Protein AF-A0A3C0MDD9-F1 (afdb_monomer_lite)

Radius of gyration: 14.21 Å; chains: 1; bounding box: 35×17×34 Å

pLDDT: mean 91.93, std 11.36, range [51.69, 98.38]

Structure (mmCIF, N/CA/C/O backbone):
data_AF-A0A3C0MDD9-F1
#
_entry.id   AF-A0A3C0MDD9-F1
#
loop_
_atom_site.group_PDB
_atom_site.id
_atom_site.type_symbol
_atom_site.label_atom_id
_atom_site.label_alt_id
_atom_site.label_comp_id
_atom_site.label_asym_id
_atom_site.label_entity_id
_atom_site.label_seq_id
_atom_site.pdbx_PDB_ins_code
_atom_site.Cartn_x
_atom_site.Cartn_y
_atom_site.Cartn_z
_atom_site.occupancy
_atom_site.B_iso_or_equiv
_atom_site.auth_seq_id
_atom_site.auth_comp_id
_atom_site.auth_asym_id
_atom_site.auth_atom_id
_atom_site.pdbx_PDB_model_num
ATOM 1 N N . GLY A 1 1 ? 0.499 -4.897 7.732 1.00 92.88 1 GLY A N 1
ATOM 2 C CA . GLY A 1 1 ? 0.711 -4.047 6.547 1.00 92.88 1 GLY A CA 1
ATOM 3 C C . GLY A 1 1 ? 0.618 -4.886 5.292 1.00 92.88 1 GLY A C 1
ATOM 4 O O . GLY A 1 1 ? 0.264 -6.056 5.385 1.00 92.88 1 GLY A O 1
ATOM 5 N N . PHE A 1 2 ? 0.943 -4.293 4.152 1.00 97.31 2 PHE A N 1
ATOM 6 C CA . PHE A 1 2 ? 1.047 -4.948 2.849 1.00 97.31 2 PHE A CA 1
ATOM 7 C C . PHE A 1 2 ? 2.161 -4.264 2.046 1.00 97.31 2 PHE A C 1
ATOM 9 O O . PHE A 1 2 ? 2.638 -3.198 2.441 1.00 97.31 2 PHE A O 1
ATOM 16 N N . THR A 1 3 ? 2.577 -4.876 0.941 1.00 97.06 3 THR A N 1
ATOM 17 C CA . THR A 1 3 ? 3.649 -4.364 0.082 1.00 97.06 3 THR A CA 1
ATOM 18 C C . THR A 1 3 ? 3.146 -4.276 -1.347 1.00 97.06 3 THR A C 1
ATOM 20 O O . THR A 1 3 ? 2.594 -5.242 -1.866 1.00 97.06 3 THR A O 1
ATOM 23 N N . ILE A 1 4 ? 3.353 -3.122 -1.976 1.00 97.38 4 ILE A N 1
ATOM 24 C CA . ILE A 1 4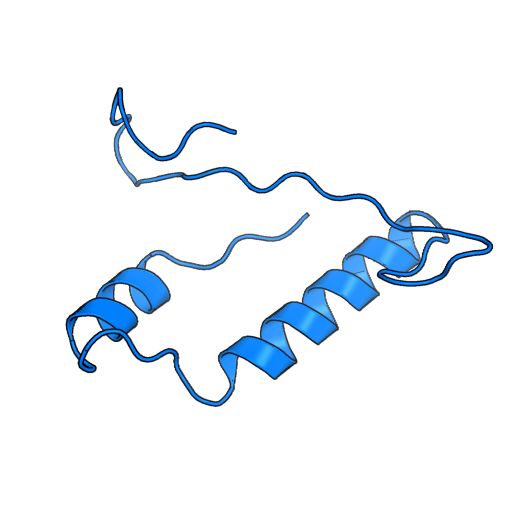 ? 3.171 -2.955 -3.418 1.00 97.38 4 ILE A CA 1
ATOM 25 C C . ILE A 1 4 ? 4.459 -3.445 -4.084 1.00 97.38 4 ILE A C 1
ATOM 27 O O . ILE A 1 4 ? 5.551 -3.026 -3.696 1.00 97.38 4 ILE A O 1
ATOM 31 N N . THR A 1 5 ? 4.347 -4.375 -5.031 1.00 96.25 5 THR A N 1
ATOM 32 C CA . THR A 1 5 ? 5.517 -5.004 -5.657 1.00 96.25 5 THR A CA 1
ATOM 33 C C . THR A 1 5 ? 6.304 -4.005 -6.505 1.00 96.25 5 THR A C 1
ATOM 35 O O . THR A 1 5 ? 5.786 -2.986 -6.970 1.00 96.25 5 THR A O 1
ATOM 38 N N . THR A 1 6 ? 7.577 -4.313 -6.762 1.00 95.25 6 THR A N 1
ATOM 39 C CA . THR A 1 6 ? 8.425 -3.501 -7.648 1.00 95.25 6 THR A CA 1
ATOM 40 C C . THR A 1 6 ? 7.906 -3.453 -9.086 1.00 95.25 6 THR A C 1
ATOM 42 O O . THR A 1 6 ? 8.208 -2.506 -9.803 1.00 95.25 6 THR A O 1
ATOM 45 N N . GLU A 1 7 ? 7.096 -4.428 -9.503 1.00 96.25 7 GLU A N 1
ATOM 46 C CA . GLU A 1 7 ? 6.486 -4.478 -10.837 1.00 96.25 7 GLU A CA 1
ATOM 47 C C . GLU A 1 7 ? 5.542 -3.300 -11.078 1.00 96.25 7 GLU A C 1
ATOM 49 O O . GLU A 1 7 ? 5.512 -2.764 -12.180 1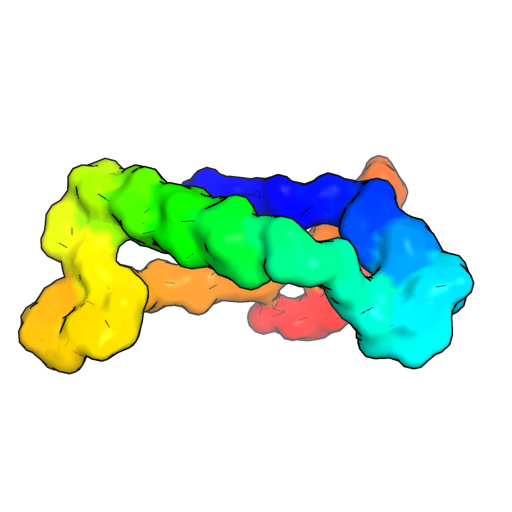.00 96.25 7 GLU A O 1
ATOM 54 N N . VAL A 1 8 ? 4.839 -2.823 -10.046 1.00 96.94 8 VAL A N 1
ATOM 55 C CA . VAL A 1 8 ? 3.997 -1.621 -10.147 1.00 96.94 8 VAL A CA 1
ATOM 56 C C . VAL A 1 8 ? 4.851 -0.376 -10.393 1.00 96.94 8 VAL A C 1
ATOM 58 O O . VAL A 1 8 ? 4.461 0.498 -11.163 1.00 96.94 8 VAL A O 1
ATOM 61 N N . CYS A 1 9 ? 6.044 -0.305 -9.794 1.00 94.94 9 CYS A N 1
ATOM 62 C CA . CYS A 1 9 ? 7.002 0.766 -10.070 1.00 94.94 9 CYS A CA 1
ATOM 63 C C . CYS A 1 9 ? 7.501 0.694 -11.522 1.00 94.94 9 CYS A C 1
ATOM 65 O O . CYS A 1 9 ? 7.491 1.698 -12.233 1.00 94.94 9 CYS A O 1
ATOM 67 N N . THR A 1 10 ? 7.855 -0.502 -12.005 1.00 96.19 10 THR A N 1
ATOM 68 C CA . THR A 1 10 ? 8.212 -0.723 -13.415 1.00 96.19 10 THR A CA 1
ATOM 69 C C . THR A 1 10 ? 7.074 -0.326 -14.358 1.00 96.19 10 THR A C 1
ATOM 71 O O . THR A 1 10 ? 7.312 0.408 -15.317 1.00 96.19 10 THR A O 1
ATOM 74 N N . TYR A 1 11 ? 5.840 -0.745 -14.065 1.00 97.62 11 TYR A N 1
ATOM 75 C CA . TYR A 1 11 ? 4.649 -0.385 -14.832 1.00 97.62 11 TYR A CA 1
ATOM 76 C C . TYR A 1 11 ? 4.478 1.130 -14.890 1.00 97.62 11 TYR A C 1
ATOM 78 O O . TYR A 1 11 ? 4.313 1.678 -15.975 1.00 97.62 11 TYR A O 1
ATOM 86 N N . PHE A 1 12 ? 4.575 1.810 -13.747 1.00 97.31 12 PHE A N 1
ATOM 87 C CA . PHE A 1 12 ? 4.404 3.254 -13.648 1.00 97.31 12 PHE A CA 1
ATOM 88 C C . PHE A 1 12 ? 5.345 4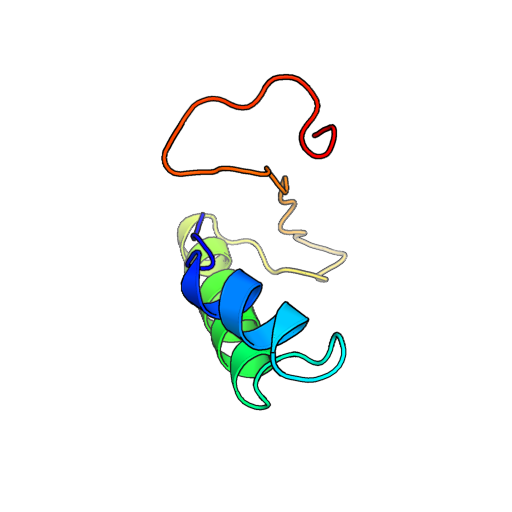.013 -14.586 1.00 97.31 12 PHE A C 1
ATOM 90 O O . PHE A 1 12 ? 4.906 4.887 -15.333 1.00 97.31 12 PHE A O 1
ATOM 97 N N . TYR A 1 13 ? 6.628 3.650 -14.613 1.00 96.88 13 TYR A N 1
ATOM 98 C CA . TYR A 1 13 ? 7.583 4.267 -15.535 1.00 96.88 13 TYR A CA 1
ATOM 99 C C . TYR A 1 13 ? 7.335 3.890 -17.001 1.00 96.88 13 TYR A C 1
ATOM 101 O O . TYR A 1 13 ? 7.498 4.743 -17.872 1.00 96.88 13 TYR A O 1
ATOM 109 N N . ALA A 1 14 ? 6.898 2.659 -17.278 1.00 97.75 14 ALA A N 1
ATOM 110 C CA . ALA A 1 14 ? 6.562 2.212 -18.629 1.00 97.75 14 ALA A CA 1
ATOM 111 C C . ALA A 1 14 ? 5.269 2.847 -19.187 1.00 97.75 14 ALA A C 1
ATOM 113 O O . ALA A 1 14 ? 5.138 2.982 -20.399 1.00 97.75 14 ALA A O 1
ATOM 114 N N . HIS A 1 15 ? 4.343 3.280 -18.324 1.00 97.56 15 HIS A N 1
ATOM 115 C CA . HIS A 1 15 ? 3.015 3.788 -18.698 1.00 97.56 15 HIS A CA 1
ATOM 116 C C . HIS A 1 15 ? 2.863 5.284 -18.411 1.00 97.56 15 HIS A C 1
ATOM 118 O O . HIS A 1 15 ? 1.862 5.730 -17.861 1.00 97.56 15 HIS A O 1
ATOM 124 N N . HIS A 1 16 ? 3.869 6.090 -18.761 1.00 97.25 16 HIS A N 1
ATOM 125 C CA . HIS A 1 16 ? 3.811 7.555 -18.637 1.00 97.25 16 HIS A CA 1
ATOM 126 C C . HIS A 1 16 ? 3.460 8.065 -17.229 1.00 97.25 16 HIS A C 1
ATOM 128 O O . HIS A 1 16 ? 2.801 9.097 -17.094 1.00 97.25 16 HIS A O 1
ATOM 134 N N . ARG A 1 17 ? 3.939 7.383 -16.180 1.00 95.62 17 ARG A N 1
ATOM 135 C CA . ARG A 1 17 ? 3.641 7.699 -14.774 1.00 95.62 17 ARG A CA 1
ATOM 136 C C . ARG A 1 17 ? 2.159 7.518 -14.429 1.00 95.62 17 ARG A C 1
ATOM 138 O O . ARG A 1 17 ? 1.598 8.295 -13.660 1.00 95.62 17 ARG A O 1
ATOM 145 N N . GLN A 1 18 ? 1.537 6.490 -15.000 1.00 97.56 18 GLN A N 1
ATOM 146 C CA . GLN A 1 18 ? 0.184 6.047 -14.669 1.00 97.56 18 GLN A CA 1
ATOM 147 C C . GLN A 1 18 ? 0.232 4.699 -13.954 1.00 97.56 18 GLN A C 1
ATOM 149 O O . GLN A 1 18 ? 1.113 3.875 -14.200 1.00 97.56 18 GLN A O 1
ATOM 154 N N . TYR A 1 19 ? -0.712 4.480 -13.047 1.00 97.75 19 TYR A N 1
ATOM 155 C CA . TYR A 1 19 ? -0.840 3.216 -12.331 1.00 97.75 19 TYR A CA 1
ATOM 156 C C . TYR A 1 19 ? -1.710 2.225 -13.115 1.00 97.75 19 TYR A C 1
ATOM 158 O O . TYR A 1 19 ? -2.529 2.665 -13.920 1.00 97.75 19 TYR A O 1
ATOM 166 N N . PRO A 1 20 ? -1.569 0.908 -12.877 1.00 97.44 20 PRO A N 1
ATOM 167 C CA . PRO A 1 20 ? -2.552 -0.069 -13.336 1.00 97.44 20 PRO A CA 1
ATOM 168 C C . PRO A 1 20 ? -3.951 0.274 -12.806 1.00 97.44 20 PRO A C 1
ATOM 170 O O . PRO A 1 20 ? -4.085 0.670 -11.644 1.00 97.44 20 PRO A O 1
ATOM 173 N N . ASP A 1 21 ? -4.983 0.093 -13.631 1.00 97.12 21 ASP A N 1
ATOM 174 C CA . ASP A 1 21 ? -6.366 0.471 -13.292 1.00 97.12 21 ASP A CA 1
ATOM 175 C C . ASP A 1 21 ? -6.905 -0.264 -12.052 1.00 97.12 21 ASP A C 1
ATOM 177 O O . ASP A 1 21 ? -7.727 0.260 -11.298 1.00 97.12 21 ASP A O 1
ATOM 181 N N . ASP A 1 22 ? -6.416 -1.477 -11.803 1.00 96.88 22 ASP A N 1
ATOM 182 C CA . ASP A 1 22 ? -6.832 -2.336 -10.699 1.00 96.88 22 ASP A CA 1
ATOM 183 C C . ASP A 1 22 ? -6.068 -2.078 -9.389 1.00 96.88 22 ASP A C 1
ATOM 185 O O . ASP A 1 22 ? -6.522 -2.504 -8.322 1.00 96.88 22 ASP A O 1
ATOM 189 N N . LEU A 1 23 ? -4.954 -1.333 -9.426 1.00 98.06 23 LEU A N 1
ATOM 190 C CA . LEU A 1 23 ? -4.101 -1.090 -8.257 1.00 98.06 23 LEU A CA 1
ATOM 191 C C . LEU A 1 23 ? -4.893 -0.484 -7.095 1.00 98.06 23 LEU A C 1
ATOM 193 O O . LEU A 1 23 ? -4.701 -0.867 -5.940 1.00 98.06 23 LEU A O 1
ATOM 197 N N . LYS A 1 24 ? -5.808 0.444 -7.390 1.00 97.56 24 LYS A N 1
ATOM 198 C CA . LYS A 1 24 ? -6.632 1.100 -6.369 1.00 97.56 24 LYS A CA 1
ATOM 199 C C . LYS A 1 24 ? -7.482 0.089 -5.596 1.00 97.56 24 LYS A C 1
ATOM 201 O O . LYS A 1 24 ? -7.465 0.101 -4.367 1.00 97.56 24 LYS A O 1
ATOM 206 N N . ALA A 1 25 ? -8.174 -0.802 -6.304 1.00 98.19 25 ALA A N 1
ATOM 207 C CA . ALA A 1 25 ? -9.019 -1.819 -5.684 1.00 98.19 25 ALA A CA 1
ATOM 208 C C . ALA A 1 25 ? -8.191 -2.795 -4.829 1.00 98.19 25 ALA A C 1
ATOM 210 O O . ALA A 1 25 ? -8.601 -3.158 -3.726 1.00 98.19 25 ALA A O 1
ATOM 211 N N . GLN A 1 26 ? -6.993 -3.165 -5.292 1.00 98.31 26 GLN A N 1
ATOM 212 C CA . GLN A 1 26 ? -6.076 -4.011 -4.524 1.00 98.31 26 GLN A CA 1
ATOM 213 C C . GLN A 1 26 ? -5.598 -3.326 -3.231 1.00 98.31 26 GLN A C 1
ATOM 215 O O . GLN A 1 26 ? -5.576 -3.953 -2.169 1.00 98.31 26 GLN A O 1
ATOM 220 N N . VAL A 1 27 ? -5.257 -2.033 -3.290 1.00 98.25 27 VAL A N 1
ATOM 221 C CA . VAL A 1 27 ? -4.850 -1.244 -2.114 1.00 98.25 27 VAL A CA 1
ATOM 222 C C . VAL A 1 27 ? -6.000 -1.104 -1.114 1.00 98.25 27 VAL A C 1
ATOM 224 O O . VAL A 1 27 ? -5.788 -1.290 0.084 1.00 98.25 27 VAL A O 1
ATOM 227 N N . GLU A 1 28 ? -7.221 -0.829 -1.577 1.00 98.00 28 GLU A N 1
ATOM 228 C CA . GLU A 1 28 ? -8.411 -0.741 -0.719 1.00 98.00 28 GLU A CA 1
ATOM 229 C C . GLU A 1 28 ? -8.709 -2.073 -0.015 1.00 98.00 28 GLU A C 1
ATOM 231 O O . GLU A 1 28 ? -8.939 -2.093 1.198 1.00 98.00 28 GLU A O 1
ATOM 236 N N . ALA A 1 29 ? -8.620 -3.195 -0.737 1.00 98.31 29 ALA A N 1
ATOM 237 C CA . ALA A 1 29 ? -8.777 -4.528 -0.160 1.00 98.31 29 ALA A CA 1
ATOM 238 C C . ALA A 1 29 ? -7.700 -4.826 0.899 1.00 98.31 29 ALA A C 1
ATOM 240 O O . ALA A 1 29 ? -8.002 -5.344 1.977 1.00 98.31 29 ALA A O 1
ATOM 241 N N . ALA A 1 30 ? -6.447 -4.448 0.636 1.00 98.19 30 ALA A N 1
ATOM 242 C CA . ALA A 1 30 ? -5.354 -4.634 1.581 1.00 98.19 30 ALA A CA 1
ATOM 243 C C . ALA A 1 30 ? -5.506 -3.754 2.836 1.00 98.19 30 ALA A C 1
ATOM 245 O O . ALA A 1 30 ? -5.254 -4.224 3.949 1.00 98.19 30 ALA A O 1
ATOM 246 N N . LEU A 1 31 ? -5.958 -2.504 2.690 1.00 98.38 31 LEU A N 1
ATOM 247 C CA . LEU A 1 31 ? -6.271 -1.614 3.813 1.00 98.38 31 LEU A CA 1
ATOM 248 C C . LEU A 1 31 ? -7.414 -2.167 4.669 1.00 98.38 31 LEU A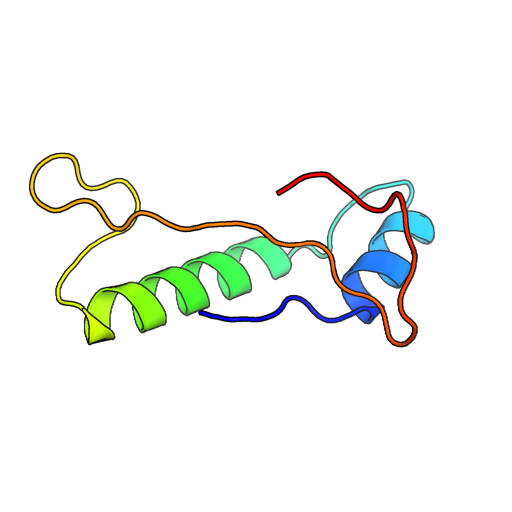 C 1
ATOM 250 O O . LEU A 1 31 ? -7.305 -2.155 5.895 1.00 98.38 31 LEU A O 1
ATOM 254 N N . ALA A 1 32 ? -8.470 -2.696 4.047 1.00 97.81 32 ALA A N 1
ATOM 255 C CA . ALA A 1 32 ? -9.570 -3.342 4.758 1.00 97.81 32 ALA A CA 1
ATOM 256 C C . ALA A 1 32 ? -9.086 -4.567 5.551 1.00 97.81 32 ALA A C 1
ATOM 258 O O . ALA A 1 32 ? -9.390 -4.690 6.736 1.00 97.81 32 ALA A O 1
ATOM 259 N N . HIS A 1 33 ? -8.265 -5.423 4.936 1.00 97.94 33 HIS A N 1
ATOM 260 C CA . HIS A 1 33 ? -7.676 -6.595 5.594 1.00 97.94 33 HIS A CA 1
ATOM 261 C C . HIS A 1 33 ? -6.782 -6.225 6.783 1.00 97.94 33 HIS A C 1
ATOM 263 O O . HIS A 1 33 ? -6.830 -6.862 7.835 1.00 97.94 33 HIS A O 1
ATOM 269 N N . VAL A 1 34 ? -5.962 -5.177 6.649 1.00 97.75 34 VAL A N 1
ATOM 270 C CA . VAL A 1 34 ? -5.147 -4.668 7.764 1.00 97.75 34 VAL A CA 1
ATOM 271 C C . VAL A 1 34 ? -6.035 -4.096 8.866 1.00 97.75 34 VAL A C 1
ATOM 273 O O . VAL A 1 34 ? -5.794 -4.399 10.031 1.00 97.75 34 VAL A O 1
ATOM 276 N N . GLY A 1 35 ? -7.054 -3.315 8.507 1.00 97.69 35 GLY A N 1
ATOM 277 C CA . GLY A 1 35 ? -7.992 -2.715 9.453 1.00 97.69 35 GLY A CA 1
ATOM 278 C C . GLY A 1 35 ? -8.743 -3.745 10.293 1.00 97.69 35 GLY A C 1
ATOM 279 O O . GLY A 1 35 ? -8.784 -3.619 11.514 1.00 97.69 35 GLY A O 1
ATOM 280 N N . GLN A 1 36 ? -9.232 -4.817 9.662 1.00 97.25 36 GLN A N 1
ATOM 281 C CA . GLN A 1 36 ? -9.912 -5.928 10.341 1.00 97.25 36 GLN A CA 1
ATOM 282 C C . GLN A 1 36 ? -9.045 -6.603 11.409 1.00 97.25 36 GLN A C 1
ATOM 284 O O . GLN A 1 36 ? -9.562 -7.051 12.422 1.00 97.25 36 GLN A O 1
ATOM 289 N N . ARG A 1 37 ? -7.723 -6.670 11.218 1.00 97.06 37 ARG A N 1
ATOM 290 C CA . ARG A 1 37 ? -6.817 -7.294 12.198 1.00 97.06 37 ARG A CA 1
ATOM 291 C C . ARG A 1 37 ? -6.594 -6.467 13.460 1.00 97.06 37 ARG A C 1
ATOM 293 O O . ARG A 1 37 ? -6.046 -6.994 14.422 1.00 97.06 37 ARG A O 1
ATOM 300 N N . VAL A 1 38 ? -6.930 -5.182 13.428 1.00 96.12 38 VAL A N 1
ATOM 301 C CA . VAL A 1 38 ? -6.701 -4.245 14.538 1.00 96.12 38 VAL A CA 1
ATOM 302 C C . VAL A 1 38 ? -7.981 -3.531 14.971 1.00 96.12 38 VAL A C 1
ATOM 304 O O . VAL A 1 38 ? -7.903 -2.561 15.719 1.00 96.12 38 VAL A O 1
ATOM 307 N N . ASP A 1 39 ? -9.139 -3.978 14.478 1.00 96.88 39 ASP A N 1
ATOM 308 C CA . ASP A 1 39 ? -10.459 -3.388 14.728 1.00 96.88 39 ASP A CA 1
ATOM 309 C C . ASP A 1 39 ? -10.531 -1.873 14.441 1.00 96.88 39 ASP A C 1
ATOM 311 O O . ASP A 1 39 ? -11.197 -1.104 15.140 1.00 96.88 39 ASP A O 1
ATOM 315 N N . ARG A 1 40 ? -9.833 -1.422 13.387 1.00 97.50 40 ARG A N 1
ATOM 316 C CA . ARG A 1 40 ? -9.824 -0.025 12.909 1.00 97.50 40 ARG A CA 1
ATOM 317 C C . ARG A 1 40 ? -10.198 0.059 11.434 1.00 97.50 40 ARG A C 1
ATOM 319 O O . ARG A 1 40 ? -10.006 -0.894 10.681 1.00 97.50 40 ARG A O 1
ATOM 326 N N . ARG A 1 41 ? -10.653 1.229 10.980 1.00 97.38 41 ARG A N 1
ATOM 327 C CA . ARG A 1 41 ? -10.978 1.473 9.567 1.00 97.38 41 ARG A CA 1
ATOM 328 C C . ARG A 1 41 ? -10.221 2.678 9.017 1.00 97.38 41 ARG A C 1
ATOM 330 O O . ARG A 1 41 ? -10.133 3.729 9.646 1.00 97.38 41 ARG A O 1
ATOM 337 N N . PHE A 1 42 ? -9.665 2.528 7.815 1.00 97.06 42 PHE A N 1
ATOM 338 C CA . PHE A 1 42 ? -8.999 3.634 7.131 1.00 97.06 42 PHE A CA 1
ATOM 339 C C . PHE A 1 42 ? -10.025 4.707 6.747 1.00 97.06 42 PHE A C 1
ATOM 341 O O . PHE A 1 42 ? -11.044 4.392 6.133 1.00 97.06 42 PHE A O 1
ATOM 348 N N . GLY A 1 43 ? -9.766 5.955 7.143 1.00 95.31 43 GLY A N 1
ATOM 349 C CA . GLY A 1 43 ? -10.673 7.086 6.922 1.00 95.31 43 GLY A CA 1
ATOM 350 C C . GLY A 1 43 ? -11.860 7.189 7.891 1.00 95.31 43 GLY A C 1
ATOM 351 O O . GLY A 1 43 ? -12.688 8.076 7.713 1.00 95.31 43 GLY A O 1
ATOM 352 N N . ASP A 1 44 ? -11.963 6.324 8.905 1.00 96.75 44 ASP A N 1
ATOM 353 C CA . ASP A 1 44 ? -12.998 6.438 9.942 1.00 96.75 44 ASP A CA 1
ATOM 354 C C . ASP A 1 44 ? -12.571 7.442 11.033 1.00 96.75 44 ASP A C 1
ATOM 356 O O . ASP A 1 44 ? -11.555 7.212 11.692 1.00 96.75 44 ASP A O 1
ATOM 360 N N . PRO A 1 45 ? -13.315 8.542 11.259 1.00 95.94 45 PRO A N 1
ATOM 361 C CA . PRO A 1 45 ? -12.967 9.532 12.277 1.00 95.94 45 PRO A CA 1
ATOM 362 C C . PRO A 1 45 ? -13.185 9.045 13.718 1.00 95.94 45 PRO A C 1
ATOM 364 O O . PRO A 1 45 ? -12.569 9.592 14.631 1.00 95.94 45 PRO A O 1
ATOM 367 N N . ALA A 1 46 ? -14.041 8.044 13.949 1.00 96.75 46 ALA A N 1
ATOM 368 C CA . ALA A 1 46 ? -14.316 7.512 15.284 1.00 96.75 46 ALA A CA 1
ATOM 369 C C . ALA A 1 46 ? -13.304 6.430 15.694 1.00 96.75 46 ALA A C 1
ATOM 371 O O . ALA A 1 46 ? -12.936 6.329 16.866 1.00 96.75 46 ALA A O 1
ATOM 372 N N . SER A 1 47 ? -12.838 5.626 14.733 1.00 94.94 47 SER A N 1
ATOM 373 C CA . SER A 1 47 ? -11.879 4.539 14.964 1.00 94.94 47 SER A CA 1
ATOM 374 C C . SER A 1 47 ? -10.833 4.446 13.838 1.00 94.94 47 SER A C 1
ATOM 376 O O . SER A 1 47 ? -10.837 3.492 13.048 1.00 94.94 47 SER A O 1
ATOM 378 N N . PRO A 1 48 ? -9.917 5.431 13.743 1.00 97.19 48 PRO A N 1
ATOM 379 C CA . PRO A 1 48 ? -9.033 5.563 12.592 1.00 97.19 48 PRO A CA 1
ATOM 380 C C . PRO A 1 48 ? -7.969 4.466 12.539 1.00 97.19 48 PRO A C 1
ATOM 382 O O . 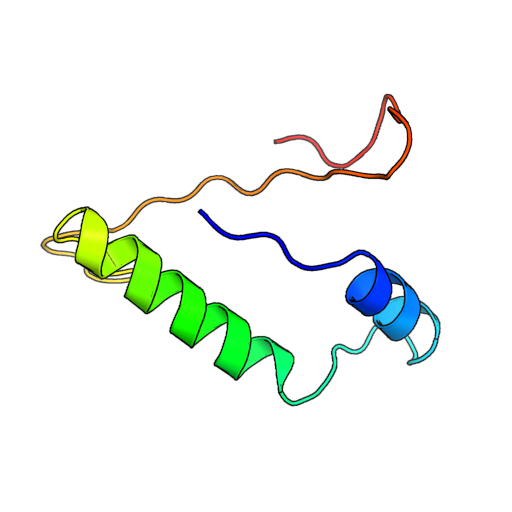PRO A 1 48 ? -7.272 4.191 13.518 1.00 97.19 48 PRO A O 1
ATOM 385 N N . LEU A 1 49 ? -7.785 3.884 11.353 1.00 97.81 49 LEU A N 1
ATOM 386 C CA . LEU A 1 49 ? -6.579 3.134 11.007 1.00 97.81 49 LEU A CA 1
ATOM 387 C C . LEU A 1 49 ? -5.514 4.112 10.501 1.00 97.81 49 LEU A C 1
ATOM 389 O O . LEU A 1 49 ? -5.665 4.689 9.425 1.00 97.81 49 LEU A O 1
ATOM 393 N N . LEU A 1 50 ? -4.425 4.263 11.252 1.00 97.31 50 LEU A N 1
ATOM 394 C CA . LEU A 1 50 ? -3.246 5.018 10.828 1.00 97.31 50 LEU A CA 1
ATOM 395 C C . LEU A 1 50 ? -2.217 4.074 10.202 1.00 97.31 50 LEU A C 1
ATOM 397 O O . LEU A 1 50 ? -2.037 2.943 10.656 1.00 97.31 50 LEU A O 1
ATOM 401 N N . VAL A 1 51 ? -1.530 4.538 9.160 1.00 96.75 51 VAL A N 1
ATOM 402 C CA . VAL A 1 51 ? -0.525 3.756 8.430 1.00 96.75 51 VAL A CA 1
ATOM 403 C C . VAL A 1 51 ? 0.740 4.580 8.218 1.00 96.75 51 VAL A C 1
ATOM 405 O O . VAL A 1 51 ? 0.681 5.803 8.136 1.00 96.75 51 VAL A O 1
ATOM 408 N N . SER A 1 52 ? 1.880 3.899 8.110 1.00 96.44 52 SER A N 1
ATOM 409 C CA . SER A 1 52 ? 3.124 4.488 7.607 1.00 96.44 52 SER A CA 1
ATOM 410 C C . SER A 1 52 ? 3.419 3.921 6.223 1.00 96.44 52 SER A C 1
ATOM 412 O O . SER A 1 52 ? 3.147 2.746 5.960 1.00 96.44 52 SER A O 1
ATOM 414 N N . VAL A 1 53 ? 3.961 4.754 5.338 1.00 95.44 53 VAL A 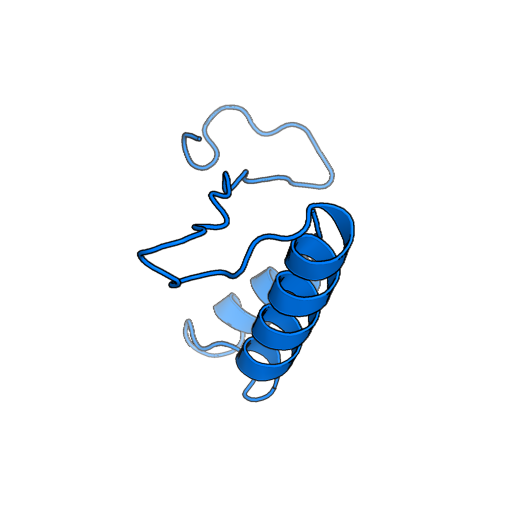N 1
ATOM 415 C CA . VAL A 1 53 ? 4.381 4.360 3.991 1.00 95.44 53 VAL A CA 1
ATOM 416 C C . VAL A 1 53 ? 5.899 4.356 3.971 1.00 95.44 53 VAL A C 1
ATOM 418 O O . VAL A 1 53 ? 6.522 5.322 4.396 1.00 95.44 53 VAL A O 1
ATOM 421 N N . ARG A 1 54 ? 6.500 3.251 3.525 1.00 93.06 54 ARG A N 1
ATOM 422 C CA . ARG A 1 54 ? 7.957 3.109 3.464 1.00 93.06 54 ARG A CA 1
ATOM 423 C C . ARG A 1 54 ? 8.396 2.687 2.077 1.00 93.06 54 ARG A C 1
ATOM 425 O O . ARG A 1 54 ? 7.832 1.747 1.519 1.00 93.06 54 ARG A O 1
ATOM 432 N N . SER A 1 55 ? 9.402 3.372 1.539 1.00 89.56 55 SER A N 1
ATOM 433 C CA . SER A 1 55 ? 10.052 2.947 0.305 1.00 89.56 55 SER A CA 1
ATOM 434 C C . SER A 1 55 ? 10.934 1.722 0.564 1.00 89.56 55 SER A C 1
ATOM 436 O O . SER A 1 55 ? 11.437 1.504 1.667 1.00 89.56 55 SER A O 1
ATOM 438 N N . GLY A 1 56 ? 11.088 0.879 -0.452 1.00 86.12 56 GLY A N 1
ATOM 439 C CA . GLY A 1 56 ? 11.871 -0.347 -0.362 1.00 86.12 56 GLY A CA 1
ATOM 440 C C . GLY A 1 56 ? 12.254 -0.840 -1.748 1.00 86.12 56 GLY A C 1
ATOM 441 O O . GLY A 1 56 ? 11.459 -0.772 -2.682 1.00 86.12 56 GLY A O 1
ATOM 442 N N . ALA A 1 57 ? 13.492 -1.300 -1.890 1.00 82.88 57 ALA A N 1
ATOM 443 C CA . ALA A 1 57 ? 14.018 -1.877 -3.118 1.00 82.88 57 ALA A CA 1
ATOM 444 C C . ALA A 1 57 ? 14.745 -3.183 -2.796 1.00 82.88 57 ALA A C 1
ATOM 446 O O . ALA A 1 57 ? 15.058 -3.463 -1.640 1.00 82.88 57 ALA A O 1
ATOM 447 N N . ARG A 1 58 ? 15.031 -3.985 -3.828 1.00 80.88 58 ARG A N 1
ATOM 448 C CA . ARG A 1 58 ? 15.771 -5.249 -3.669 1.00 80.88 58 ARG A CA 1
ATOM 449 C C . ARG A 1 58 ? 17.133 -5.046 -2.993 1.00 80.88 58 ARG A C 1
ATOM 451 O O . ARG A 1 58 ? 17.583 -5.924 -2.265 1.00 80.88 58 ARG A O 1
ATOM 458 N N . ALA A 1 59 ? 17.782 -3.916 -3.259 1.00 76.94 59 ALA A N 1
ATOM 459 C CA . ALA A 1 59 ? 19.021 -3.506 -2.615 1.00 76.94 59 ALA A CA 1
ATOM 460 C C . ALA A 1 59 ? 18.781 -2.247 -1.774 1.00 76.94 59 ALA A C 1
ATOM 462 O O . ALA A 1 59 ? 17.953 -1.409 -2.135 1.00 76.94 59 ALA A O 1
ATOM 463 N N . SER A 1 60 ? 19.526 -2.106 -0.674 1.00 70.31 60 SER A N 1
ATOM 464 C CA . SER A 1 60 ? 19.500 -0.896 0.147 1.00 70.31 60 SER A CA 1
ATOM 465 C C . SER A 1 60 ? 19.946 0.304 -0.682 1.00 70.31 60 SER A C 1
ATOM 467 O O . SER A 1 60 ? 21.068 0.336 -1.182 1.00 70.31 60 SER A O 1
ATOM 469 N N . MET A 1 61 ? 19.067 1.291 -0.811 1.00 66.06 61 MET A N 1
ATOM 470 C CA . MET A 1 61 ? 19.340 2.541 -1.511 1.00 66.06 61 MET A CA 1
ATOM 471 C C . MET A 1 61 ? 19.215 3.704 -0.518 1.00 66.06 61 MET A C 1
ATOM 473 O O . MET A 1 61 ? 18.094 4.125 -0.222 1.00 66.06 61 MET A O 1
ATOM 477 N N . PRO A 1 62 ? 20.336 4.211 0.032 1.00 66.06 62 PRO A N 1
ATOM 478 C CA . PRO A 1 62 ? 20.333 5.447 0.810 1.00 66.06 62 PRO A CA 1
ATOM 479 C C . PRO A 1 62 ? 19.814 6.602 -0.061 1.00 66.06 62 PRO A C 1
ATOM 481 O O . PRO A 1 62 ? 20.306 6.791 -1.171 1.00 66.06 62 PRO A O 1
ATOM 484 N N . GLY A 1 63 ? 18.819 7.353 0.421 1.00 65.00 63 GLY A N 1
ATOM 485 C CA . GLY A 1 63 ? 18.208 8.471 -0.315 1.00 65.00 63 GLY A CA 1
ATOM 486 C C . GLY A 1 63 ? 16.918 8.146 -1.080 1.00 65.00 63 GLY A C 1
ATOM 487 O O . GLY A 1 63 ? 16.435 8.987 -1.834 1.00 65.00 63 GLY A O 1
ATOM 488 N N . MET A 1 64 ? 16.338 6.953 -0.906 1.00 66.00 64 MET A N 1
ATOM 489 C CA . MET A 1 64 ? 14.932 6.745 -1.274 1.00 66.00 64 MET A CA 1
ATOM 490 C C . MET A 1 64 ? 13.987 7.467 -0.310 1.00 66.00 64 MET A C 1
ATOM 492 O O . MET A 1 64 ? 14.373 7.737 0.820 1.00 66.00 64 MET A O 1
ATOM 496 N N . MET A 1 65 ? 12.768 7.754 -0.793 1.00 67.81 65 MET A N 1
ATOM 497 C CA . MET A 1 65 ? 11.702 8.515 -0.121 1.00 67.81 65 MET A CA 1
ATOM 498 C C . MET A 1 65 ? 11.758 8.427 1.408 1.00 67.81 65 MET A C 1
ATOM 500 O O . MET A 1 65 ? 11.643 7.323 1.954 1.00 67.81 65 MET A O 1
ATOM 504 N N . ASP A 1 66 ? 11.889 9.593 2.047 1.00 55.28 66 ASP A N 1
ATOM 505 C CA . ASP A 1 66 ? 11.828 9.738 3.498 1.00 55.28 66 ASP A CA 1
ATOM 506 C C . ASP A 1 66 ? 10.481 9.228 4.021 1.00 55.28 66 ASP A C 1
ATOM 508 O O . ASP A 1 66 ? 9.426 9.477 3.431 1.00 55.28 66 ASP A O 1
ATOM 512 N N . THR A 1 67 ? 10.546 8.469 5.111 1.00 51.69 67 THR A N 1
ATOM 513 C CA . THR A 1 67 ? 9.389 7.884 5.801 1.00 51.69 67 THR A CA 1
ATOM 514 C C . THR A 1 67 ? 8.889 8.767 6.919 1.00 51.69 67 THR A C 1
ATOM 516 O O . THR A 1 67 ? 9.759 9.215 7.700 1.00 51.69 67 THR A O 1
#

Sequence (67 aa):
GFTITTEVCTYFYAHHRQYPDDLKAQVEAALAHVGQRVDRRFGDPASPLLVSVRSGARASMPGMMDT

Foldseek 3Di:
DDDDDCVQVVVCVVPVNDGDPCVVVVVQVVQVVVCVVVVAHDPDPVGHDDDDDDDDDPDDDPPPDDD

Secondary structure (DSSP, 8-state):
-----HHHHHHHHHTTT---TTHHHHHHHHHHHHHHTTT-BTT-SSSB---------SS--TTS---